Protein AF-A0A941J718-F1 (afdb_monomer_lite)

Foldseek 3Di:
DLVVLVVLCVVCAPVNLVVCCVVPVVPDVDSLRSVCVSVVEDLDPVCCVVDPCNVVSNVSCVVVPRD

Secondary structure (DSSP, 8-state):
-HHHHHHHHHHT-HHHHHHHHHHTTTT-SSHHHHHHHHHTS--STTTGGGSTTHHHHHHHHHHTT--

Sequence (67 aa):
MVSDLIRNAVVNNKTRIDEIYKSYGDIFKSKDEVMQSIYLNYLDDQNVGKRTLAKLTQDILREIGEL

Organism: NCBI:txid450367

Radius of gyration: 11.74 Å; chains: 1; bounding box: 30×18×28 Å

pLDDT: mean 82.9, std 9.09, range [64.5, 95.5]

Structure (mmCIF, N/CA/C/O backbone):
data_AF-A0A941J718-F1
#
_entry.id   AF-A0A941J718-F1
#
loop_
_atom_site.group_PDB
_atom_site.id
_atom_site.type_symbol
_atom_site.label_atom_id
_atom_site.label_alt_id
_atom_site.label_comp_id
_atom_site.label_asym_id
_atom_site.label_entity_id
_atom_site.label_seq_id
_atom_site.pdbx_PDB_ins_code
_atom_site.Cartn_x
_atom_site.Cartn_y
_atom_site.Cartn_z
_atom_site.occupancy
_atom_site.B_iso_or_equiv
_atom_site.auth_seq_id
_atom_site.auth_comp_id
_atom_site.auth_asym_id
_atom_site.auth_atom_id
_atom_site.pdbx_PDB_model_num
ATOM 1 N N . MET A 1 1 ? 12.939 -8.541 6.611 1.00 74.69 1 MET A N 1
ATOM 2 C CA . MET A 1 1 ? 12.400 -7.341 7.294 1.00 74.69 1 MET A CA 1
ATOM 3 C C . MET A 1 1 ? 12.463 -6.117 6.376 1.00 74.69 1 MET A C 1
ATOM 5 O O . MET A 1 1 ? 11.425 -5.741 5.862 1.00 74.69 1 MET A O 1
ATOM 9 N N . VAL A 1 2 ? 13.642 -5.556 6.063 1.00 78.00 2 VAL A N 1
ATOM 10 C CA . VAL A 1 2 ? 13.770 -4.421 5.109 1.00 78.00 2 VAL A CA 1
ATOM 11 C C . VAL A 1 2 ? 13.777 -4.875 3.644 1.00 78.00 2 VAL A C 1
ATOM 13 O O . VAL A 1 2 ? 13.078 -4.313 2.811 1.00 78.00 2 VAL A O 1
ATOM 16 N N . SER A 1 3 ? 14.497 -5.953 3.323 1.00 82.62 3 SER A N 1
ATOM 17 C CA . SER A 1 3 ? 14.535 -6.529 1.968 1.00 82.62 3 SER A CA 1
ATOM 18 C C . SER A 1 3 ? 13.163 -6.955 1.441 1.00 82.62 3 SER A C 1
ATOM 20 O O . SER A 1 3 ? 12.933 -6.940 0.235 1.00 82.62 3 SER A O 1
ATOM 22 N N . ASP A 1 4 ? 12.264 -7.359 2.340 1.00 82.88 4 ASP A N 1
ATOM 23 C CA . ASP A 1 4 ? 10.903 -7.774 1.993 1.00 82.88 4 ASP A CA 1
ATOM 24 C C . ASP A 1 4 ? 10.031 -6.560 1.679 1.00 82.88 4 ASP A C 1
ATOM 26 O O . ASP A 1 4 ? 9.278 -6.601 0.713 1.00 82.88 4 ASP A O 1
ATOM 30 N N . LEU A 1 5 ? 10.199 -5.460 2.427 1.00 80.31 5 LEU A N 1
ATOM 31 C CA . LEU A 1 5 ? 9.564 -4.176 2.122 1.00 80.31 5 LEU A CA 1
ATOM 32 C C . LEU A 1 5 ? 10.015 -3.650 0.761 1.00 80.31 5 LEU A C 1
ATOM 34 O O . LEU A 1 5 ? 9.176 -3.285 -0.051 1.00 80.31 5 LEU A O 1
ATOM 38 N N . ILE A 1 6 ? 11.319 -3.695 0.478 1.00 83.81 6 ILE A N 1
ATOM 39 C CA . ILE A 1 6 ? 11.865 -3.265 -0.815 1.00 83.81 6 ILE A CA 1
ATOM 40 C C . ILE A 1 6 ? 11.306 -4.125 -1.954 1.00 83.81 6 ILE A C 1
ATOM 42 O O . ILE A 1 6 ? 10.842 -3.590 -2.955 1.00 83.81 6 ILE A O 1
ATOM 46 N N . ARG A 1 7 ? 11.297 -5.460 -1.817 1.00 88.38 7 ARG A N 1
ATOM 47 C CA . ARG A 1 7 ? 10.697 -6.334 -2.842 1.00 88.38 7 ARG A CA 1
ATOM 48 C C . ARG A 1 7 ? 9.219 -6.043 -3.040 1.00 88.38 7 ARG A C 1
ATOM 50 O O . ARG A 1 7 ? 8.771 -5.981 -4.180 1.00 88.38 7 ARG A O 1
ATOM 57 N N . ASN A 1 8 ? 8.477 -5.887 -1.946 1.00 86.56 8 ASN A N 1
ATOM 58 C CA . ASN A 1 8 ? 7.057 -5.578 -2.003 1.00 86.56 8 ASN A CA 1
ATOM 59 C C . ASN A 1 8 ? 6.825 -4.247 -2.729 1.00 86.56 8 ASN A C 1
ATOM 61 O O . ASN A 1 8 ? 5.990 -4.207 -3.620 1.00 86.56 8 ASN A O 1
ATOM 65 N N . ALA A 1 9 ? 7.636 -3.228 -2.447 1.00 84.56 9 ALA A N 1
ATOM 66 C CA . ALA A 1 9 ? 7.577 -1.931 -3.105 1.00 84.56 9 ALA A CA 1
ATOM 67 C C . ALA A 1 9 ? 7.878 -1.975 -4.603 1.00 84.56 9 ALA A C 1
ATOM 69 O O . ALA A 1 9 ? 7.160 -1.381 -5.400 1.00 84.56 9 ALA A O 1
ATOM 70 N N . VAL A 1 10 ? 8.877 -2.758 -5.011 1.00 87.94 10 VAL A N 1
ATOM 71 C CA . VAL A 1 10 ? 9.186 -2.951 -6.433 1.00 87.94 10 VAL A CA 1
ATOM 72 C C . VAL A 1 10 ? 8.033 -3.651 -7.166 1.00 87.94 10 VAL A C 1
ATOM 74 O O . VAL A 1 10 ? 7.677 -3.264 -8.282 1.00 87.94 10 VAL A O 1
ATOM 77 N N . VAL A 1 11 ? 7.437 -4.678 -6.549 1.00 90.56 11 VAL A N 1
ATOM 78 C CA . VAL A 1 11 ? 6.323 -5.451 -7.130 1.00 90.56 11 VAL A CA 1
ATOM 79 C C . VAL A 1 11 ? 5.020 -4.647 -7.145 1.00 90.56 11 VAL A C 1
ATOM 81 O O . VAL A 1 11 ? 4.294 -4.675 -8.136 1.00 90.56 11 VAL A O 1
ATOM 84 N N . ASN A 1 12 ? 4.729 -3.927 -6.063 1.00 90.69 12 ASN A N 1
ATOM 85 C CA . ASN A 1 12 ? 3.507 -3.151 -5.847 1.00 90.69 12 ASN A CA 1
ATOM 86 C C . ASN A 1 12 ? 3.748 -1.651 -6.040 1.00 90.69 12 ASN A C 1
ATOM 88 O O . ASN A 1 12 ? 3.282 -0.830 -5.253 1.00 90.69 12 ASN A O 1
ATOM 92 N N . ASN A 1 13 ? 4.477 -1.315 -7.102 1.00 89.12 13 ASN A N 1
ATOM 93 C CA . ASN A 1 13 ? 4.706 0.062 -7.517 1.00 89.12 13 ASN A CA 1
ATOM 94 C C . ASN A 1 13 ? 3.396 0.769 -7.909 1.00 89.12 13 ASN A C 1
ATOM 96 O O . ASN A 1 13 ? 2.359 0.138 -8.135 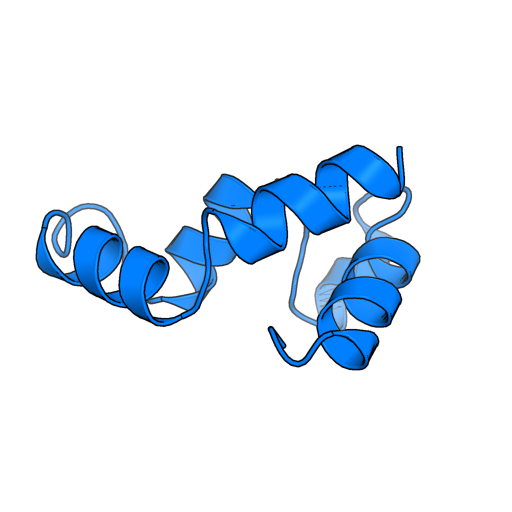1.00 89.12 13 ASN A O 1
ATOM 100 N N . LYS A 1 14 ? 3.459 2.091 -8.083 1.00 89.69 14 LYS A N 1
ATOM 101 C CA . LYS A 1 14 ? 2.309 2.944 -8.450 1.00 89.69 14 LYS A CA 1
ATOM 102 C C . LYS A 1 14 ? 1.456 2.406 -9.605 1.00 89.69 14 LYS A C 1
ATOM 104 O O . LYS A 1 14 ? 0.232 2.444 -9.520 1.00 89.69 14 LYS A O 1
ATOM 109 N N . THR A 1 15 ? 2.066 1.865 -10.662 1.00 93.88 15 THR A N 1
ATOM 110 C CA . THR A 1 15 ? 1.316 1.285 -11.790 1.00 93.88 15 THR A CA 1
ATOM 111 C C . THR A 1 15 ? 0.494 0.080 -11.344 1.00 93.88 15 THR A C 1
ATOM 113 O O . THR A 1 15 ? -0.689 -0.013 -11.663 1.00 93.88 15 THR A O 1
ATOM 116 N N . ARG A 1 16 ? 1.087 -0.815 -10.548 1.00 93.25 16 ARG A N 1
ATOM 117 C CA . ARG A 1 16 ? 0.393 -1.986 -10.007 1.00 93.25 16 ARG A CA 1
ATOM 118 C C . ARG A 1 16 ? -0.755 -1.592 -9.075 1.00 93.25 16 ARG A C 1
ATOM 120 O O . ARG A 1 16 ? -1.821 -2.202 -9.125 1.00 93.25 16 ARG A O 1
ATOM 127 N N . ILE A 1 17 ? -0.560 -0.563 -8.254 1.00 93.12 17 ILE A N 1
ATOM 128 C CA . ILE A 1 17 ? -1.604 -0.013 -7.377 1.00 93.12 17 ILE A CA 1
ATOM 129 C C . ILE A 1 17 ? -2.769 0.537 -8.198 1.00 93.12 17 ILE A C 1
ATOM 131 O O . ILE A 1 17 ? -3.928 0.233 -7.913 1.00 93.12 17 ILE A O 1
ATOM 135 N N . ASP A 1 18 ? -2.468 1.287 -9.257 1.00 94.25 18 ASP A N 1
ATOM 136 C CA . ASP A 1 18 ? -3.466 1.831 -10.173 1.00 94.25 18 ASP A CA 1
ATOM 137 C C . ASP A 1 18 ? -4.257 0.733 -10.884 1.00 94.25 18 ASP A C 1
ATOM 139 O O . ASP A 1 18 ? -5.472 0.850 -11.039 1.00 94.25 18 ASP A O 1
ATOM 143 N N . GLU A 1 19 ? -3.587 -0.337 -11.306 1.00 95.50 19 GLU A N 1
ATOM 144 C CA . GLU A 1 19 ? -4.228 -1.510 -11.899 1.00 95.50 19 GLU A CA 1
ATOM 145 C C . GLU A 1 19 ? -5.174 -2.204 -10.920 1.00 95.50 19 GLU A C 1
ATOM 147 O O . GLU A 1 19 ? -6.304 -2.518 -11.294 1.00 95.50 19 GLU A O 1
ATOM 152 N N . ILE A 1 20 ? -4.739 -2.435 -9.676 1.00 94.5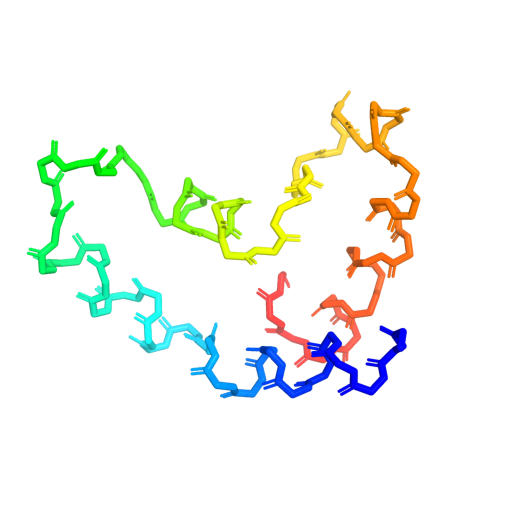6 20 ILE A N 1
ATOM 153 C CA . ILE A 1 20 ? -5.567 -3.069 -8.642 1.00 94.56 20 ILE A CA 1
ATOM 154 C C . ILE A 1 20 ? -6.789 -2.196 -8.354 1.00 94.56 20 ILE A C 1
ATOM 156 O O . ILE A 1 20 ? -7.910 -2.699 -8.379 1.00 94.56 20 ILE A O 1
ATOM 160 N N . TYR A 1 21 ? -6.592 -0.891 -8.160 1.00 95.00 21 TYR A N 1
ATOM 161 C CA . TYR A 1 21 ? -7.689 0.041 -7.915 1.00 95.00 21 TYR A CA 1
ATOM 162 C C . TYR A 1 21 ? -8.696 0.069 -9.074 1.00 95.00 21 TYR A C 1
ATOM 164 O O . TYR A 1 21 ? -9.898 0.054 -8.843 1.00 95.00 21 TYR A O 1
ATOM 172 N N . LYS A 1 22 ? -8.231 0.053 -10.330 1.00 95.25 22 LYS A N 1
ATOM 173 C CA . LYS A 1 22 ? -9.117 0.011 -11.507 1.00 95.25 22 LYS A CA 1
ATOM 174 C C . LYS A 1 22 ? -9.841 -1.325 -11.664 1.00 95.25 22 LYS A C 1
ATOM 176 O O . LYS A 1 22 ? -10.982 -1.338 -12.110 1.00 95.25 22 LYS A O 1
ATOM 181 N N . SER A 1 23 ? -9.174 -2.430 -11.339 1.00 95.31 23 SER A N 1
ATOM 182 C CA . SER A 1 23 ? -9.723 -3.783 -11.506 1.00 95.31 23 SER A CA 1
ATOM 183 C C . SER A 1 23 ? -10.729 -4.149 -10.415 1.00 95.31 23 SER A C 1
ATOM 185 O O . SER A 1 23 ? -11.574 -5.008 -10.638 1.00 95.31 23 SER A O 1
ATOM 187 N N . TYR A 1 24 ? -10.627 -3.509 -9.248 1.00 92.25 24 TYR A N 1
ATOM 188 C CA . TYR A 1 24 ? -11.426 -3.800 -8.058 1.00 92.25 24 TYR A CA 1
ATOM 189 C C . TYR A 1 24 ? -11.956 -2.511 -7.405 1.00 92.25 24 TYR A C 1
ATOM 191 O O . TYR A 1 24 ? -11.941 -2.375 -6.179 1.00 92.25 24 TYR A O 1
ATOM 199 N N . GLY A 1 25 ? -12.390 -1.542 -8.217 1.00 81.44 25 GLY A N 1
ATOM 200 C CA . GLY A 1 25 ? -12.811 -0.210 -7.750 1.00 81.44 25 GLY A CA 1
ATOM 201 C C . GLY A 1 25 ? -14.052 -0.217 -6.852 1.00 81.44 25 GLY A C 1
ATOM 202 O O . GLY A 1 25 ? -14.311 0.733 -6.125 1.00 81.44 25 GLY A O 1
ATOM 203 N N . ASP A 1 26 ? -14.806 -1.307 -6.874 1.00 90.44 26 ASP A N 1
ATOM 204 C CA . ASP A 1 26 ? -15.960 -1.583 -6.023 1.00 90.44 26 ASP A CA 1
ATOM 205 C C . ASP A 1 26 ? -15.565 -2.167 -4.652 1.00 90.44 26 ASP A C 1
ATOM 207 O O . ASP A 1 26 ? -16.367 -2.143 -3.718 1.00 90.44 26 ASP A O 1
ATOM 211 N N . ILE A 1 27 ? -14.320 -2.635 -4.502 1.00 92.94 27 ILE A N 1
ATOM 212 C CA . ILE A 1 27 ? -13.759 -3.124 -3.232 1.00 92.94 27 ILE A CA 1
ATOM 213 C C . ILE A 1 27 ? -13.024 -2.001 -2.493 1.00 92.94 27 ILE A C 1
ATOM 215 O O . ILE A 1 27 ? -13.162 -1.875 -1.278 1.00 92.94 27 ILE A O 1
ATOM 219 N N . PHE A 1 28 ? -12.254 -1.188 -3.218 1.00 91.62 28 PHE A N 1
ATOM 220 C CA . PHE A 1 28 ? -11.410 -0.142 -2.640 1.00 91.62 28 PHE A CA 1
ATOM 221 C C . PHE A 1 28 ? -11.961 1.252 -2.928 1.00 91.62 28 PHE A C 1
ATOM 223 O O . PHE A 1 28 ? -12.256 1.595 -4.067 1.00 91.62 28 PHE A O 1
ATOM 230 N N . LYS A 1 29 ? -12.022 2.102 -1.903 1.00 89.88 29 LYS A N 1
ATOM 231 C CA . LYS A 1 29 ? -12.501 3.490 -1.989 1.00 89.88 29 LYS A CA 1
ATOM 232 C C . LYS A 1 29 ? -11.422 4.464 -2.453 1.00 89.88 29 LYS A C 1
ATOM 234 O O . LYS A 1 29 ? -11.742 5.573 -2.876 1.00 89.88 29 LYS A O 1
ATOM 239 N N . SER A 1 30 ? -10.149 4.084 -2.347 1.00 91.25 30 SER A N 1
ATOM 240 C CA . SER A 1 30 ? -9.012 4.875 -2.820 1.00 91.25 30 SER A CA 1
ATOM 241 C C . SER A 1 30 ? -7.779 4.005 -3.086 1.00 91.25 30 SER A C 1
ATOM 243 O O . SER A 1 30 ? -7.675 2.871 -2.616 1.00 91.25 30 SER A O 1
ATOM 245 N N . LYS A 1 31 ? -6.798 4.564 -3.806 1.00 90.38 31 LYS A N 1
ATOM 246 C CA . LYS A 1 31 ? -5.469 3.950 -3.979 1.00 90.38 31 LYS A CA 1
ATOM 247 C C . LYS A 1 31 ? -4.735 3.780 -2.643 1.00 90.38 31 LYS A C 1
ATOM 249 O O . LYS A 1 31 ? -4.011 2.805 -2.465 1.00 90.38 31 LYS A O 1
ATOM 254 N N . ASP A 1 32 ? -4.971 4.678 -1.690 1.00 87.12 32 ASP A N 1
ATOM 255 C CA . ASP A 1 32 ? -4.380 4.588 -0.352 1.00 87.12 32 ASP A CA 1
ATOM 256 C C . ASP A 1 32 ? -4.888 3.354 0.401 1.00 87.12 32 ASP A C 1
ATOM 258 O O . ASP A 1 32 ? -4.121 2.705 1.106 1.00 87.12 32 ASP A O 1
ATOM 262 N N . GLU A 1 33 ? -6.157 2.978 0.218 1.00 88.56 33 GLU A N 1
ATOM 263 C CA . GLU A 1 33 ? -6.725 1.765 0.819 1.00 88.56 33 GLU A CA 1
ATOM 264 C C . GLU A 1 33 ? -6.098 0.487 0.234 1.00 88.56 33 GLU A C 1
ATOM 266 O O . GLU A 1 33 ? -5.820 -0.470 0.965 1.00 88.56 33 GLU A O 1
ATOM 271 N N . VAL A 1 34 ? -5.787 0.494 -1.068 1.00 91.38 34 VAL A N 1
ATOM 272 C CA . VAL A 1 34 ? -5.017 -0.579 -1.721 1.00 91.38 34 VAL A CA 1
ATOM 273 C C . VAL A 1 34 ? -3.622 -0.681 -1.101 1.00 91.38 34 VAL A C 1
ATOM 275 O O . VAL A 1 34 ? -3.199 -1.763 -0.689 1.00 91.38 34 VAL A O 1
ATOM 278 N N . MET A 1 35 ? -2.924 0.448 -0.975 1.00 87.00 35 MET A N 1
ATOM 279 C CA . MET A 1 35 ? -1.586 0.501 -0.386 1.00 87.00 35 MET A CA 1
ATOM 280 C C . MET A 1 35 ? -1.589 0.013 1.073 1.00 87.00 35 MET A C 1
ATOM 282 O O . MET A 1 35 ? -0.774 -0.831 1.447 1.00 87.00 35 MET A O 1
ATOM 286 N N . GLN A 1 36 ? -2.537 0.466 1.897 1.00 85.25 36 GLN A N 1
ATOM 287 C CA . GLN A 1 36 ? -2.673 0.015 3.288 1.00 85.25 36 GLN A CA 1
ATOM 288 C C . GLN A 1 36 ? -2.924 -1.494 3.391 1.00 85.25 36 GLN A C 1
ATOM 290 O O . GLN A 1 36 ? -2.391 -2.148 4.291 1.00 85.25 36 GLN A O 1
ATOM 295 N N . SER A 1 37 ? -3.692 -2.057 2.455 1.00 86.62 37 SER A N 1
ATOM 296 C CA . SER A 1 37 ? -3.969 -3.495 2.396 1.00 86.62 37 SER A CA 1
ATOM 297 C C . SER A 1 37 ? -2.721 -4.312 2.046 1.00 86.62 37 SER A C 1
ATOM 299 O O . SER A 1 37 ? -2.499 -5.372 2.627 1.00 86.62 37 SER A O 1
ATOM 301 N N . ILE A 1 38 ? -1.881 -3.810 1.137 1.00 86.62 38 ILE A N 1
ATOM 302 C CA . ILE A 1 38 ? -0.654 -4.482 0.682 1.00 86.62 38 ILE A CA 1
ATOM 303 C C . ILE A 1 38 ? 0.454 -4.413 1.731 1.00 86.62 38 ILE A C 1
ATOM 305 O O . ILE A 1 38 ? 1.075 -5.429 2.049 1.00 86.62 38 ILE A O 1
ATOM 309 N N . TYR A 1 39 ? 0.713 -3.223 2.272 1.00 78.94 39 TYR A N 1
ATOM 310 C CA . TYR A 1 39 ? 1.798 -3.027 3.232 1.00 78.94 39 TYR A CA 1
ATOM 311 C C . TYR A 1 39 ? 1.397 -3.388 4.656 1.00 78.94 39 TYR A C 1
ATOM 313 O O . TYR A 1 39 ? 2.269 -3.422 5.522 1.00 78.94 39 TYR A O 1
ATOM 321 N N . LEU A 1 40 ? 0.106 -3.644 4.912 1.00 72.50 40 LEU A N 1
ATOM 322 C CA . LEU A 1 40 ? -0.439 -3.912 6.244 1.00 72.50 40 LEU A CA 1
ATOM 323 C C . LEU A 1 40 ? 0.036 -2.859 7.262 1.00 72.50 40 LEU A C 1
ATOM 325 O O . LEU A 1 40 ? 0.313 -3.164 8.422 1.00 72.50 40 LEU A O 1
ATOM 329 N N . ASN A 1 41 ? 0.166 -1.612 6.821 1.00 68.06 41 ASN A N 1
ATOM 330 C CA . ASN A 1 41 ? 0.704 -0.507 7.600 1.00 68.06 41 ASN A CA 1
ATOM 331 C C . ASN A 1 41 ? -0.184 0.722 7.432 1.00 68.06 41 ASN A C 1
ATOM 333 O O . ASN A 1 41 ? -0.810 0.917 6.392 1.00 68.06 41 ASN A O 1
ATOM 337 N N . TYR A 1 42 ? -0.228 1.550 8.474 1.00 64.50 42 TYR A N 1
ATOM 338 C CA . TYR A 1 42 ? -0.863 2.858 8.388 1.00 64.50 42 TYR A CA 1
ATOM 339 C C . TYR A 1 42 ? 0.074 3.794 7.632 1.00 64.50 42 TYR A C 1
ATOM 341 O O . TYR A 1 42 ? 1.208 4.006 8.056 1.00 64.50 42 TYR A O 1
ATOM 349 N N . LEU A 1 43 ? -0.397 4.306 6.497 1.00 65.81 43 LEU A N 1
ATOM 350 C CA . LEU A 1 43 ? 0.366 5.235 5.661 1.00 65.81 43 LEU A CA 1
ATOM 351 C C . LEU A 1 43 ? 0.067 6.696 6.004 1.00 65.81 43 LEU A C 1
ATOM 353 O O . LEU A 1 43 ? 0.824 7.565 5.589 1.00 65.81 43 LEU A O 1
ATOM 357 N N . ASP A 1 44 ? -0.982 6.960 6.790 1.00 69.94 44 ASP A N 1
ATOM 358 C CA . ASP A 1 44 ? -1.273 8.296 7.305 1.00 69.94 44 ASP A CA 1
ATOM 359 C C . ASP A 1 44 ? -0.562 8.559 8.640 1.00 69.94 44 ASP A C 1
ATOM 361 O O . ASP A 1 44 ? -0.504 7.688 9.514 1.00 69.94 44 ASP A O 1
ATOM 365 N N . ASP A 1 45 ? -0.081 9.795 8.794 1.00 67.19 45 ASP A N 1
ATOM 366 C CA . ASP A 1 45 ? 0.712 10.268 9.932 1.00 67.19 45 ASP A CA 1
ATOM 367 C C . ASP A 1 45 ? -0.036 10.241 11.284 1.00 67.19 45 ASP A C 1
ATOM 369 O O . ASP A 1 45 ? 0.592 10.106 12.335 1.00 67.19 45 ASP A O 1
ATOM 373 N N . GLN A 1 46 ? -1.370 10.315 11.291 1.00 68.56 46 GLN A N 1
ATOM 374 C CA . GLN A 1 46 ? -2.190 10.263 12.510 1.00 68.56 46 GLN A CA 1
ATOM 375 C C . GLN A 1 46 ? -2.284 8.851 13.100 1.00 68.56 46 GLN A C 1
ATOM 377 O O . GLN A 1 46 ? -2.535 8.695 14.298 1.00 68.56 46 GLN A O 1
ATOM 382 N N . ASN A 1 47 ? -2.076 7.811 12.287 1.00 66.69 47 ASN A N 1
ATOM 383 C CA . ASN A 1 47 ? -2.19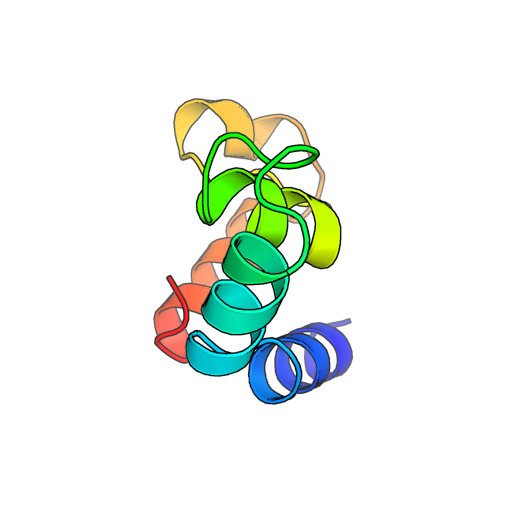7 6.414 12.708 1.00 66.69 47 ASN A CA 1
ATOM 384 C C . ASN A 1 47 ? -0.856 5.665 12.803 1.00 66.69 47 ASN A C 1
ATOM 386 O O . ASN A 1 47 ? -0.834 4.508 13.228 1.00 66.69 47 ASN A O 1
ATOM 390 N N . VAL A 1 48 ? 0.273 6.322 12.518 1.00 64.56 48 VAL A N 1
ATOM 391 C CA . VAL A 1 48 ? 1.636 5.746 12.579 1.00 64.56 48 VAL A CA 1
ATOM 392 C C . VAL A 1 48 ? 1.963 5.114 13.934 1.00 64.56 48 VAL A C 1
ATOM 394 O O . VAL A 1 48 ? 2.653 4.102 14.004 1.00 64.56 48 VAL A O 1
ATOM 397 N N . GLY A 1 49 ? 1.436 5.657 15.033 1.00 64.62 49 GLY A N 1
ATOM 398 C CA . GLY A 1 49 ? 1.656 5.100 16.373 1.00 64.62 49 GLY A CA 1
ATOM 399 C C . GLY A 1 49 ? 0.920 3.783 16.655 1.00 64.62 49 GLY A C 1
ATOM 400 O O . GLY A 1 49 ? 1.206 3.134 17.657 1.00 64.62 49 GLY A O 1
ATOM 401 N N . LYS A 1 50 ? -0.033 3.374 15.805 1.00 71.25 50 LYS A N 1
ATOM 402 C CA . LYS A 1 50 ? -0.937 2.242 16.078 1.00 71.25 50 LYS A CA 1
ATOM 403 C C . LYS A 1 50 ? -0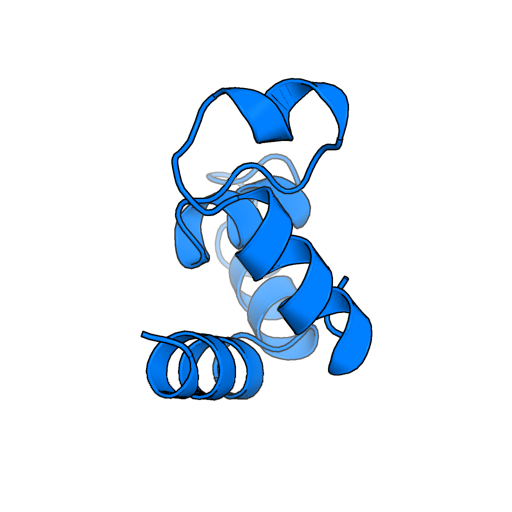.398 0.879 15.633 1.00 71.25 50 LYS A C 1
ATOM 405 O O . LYS A 1 50 ? -0.953 -0.139 16.039 1.00 71.25 50 LYS A O 1
ATOM 410 N N . ARG A 1 51 ? 0.663 0.826 14.819 1.00 69.94 51 ARG A N 1
ATOM 411 C CA . ARG A 1 51 ? 1.338 -0.425 14.424 1.00 69.94 51 ARG A CA 1
ATOM 412 C C . ARG A 1 51 ? 2.842 -0.321 14.626 1.00 69.94 51 ARG A C 1
ATOM 414 O O . ARG A 1 51 ? 3.477 0.657 14.236 1.00 69.94 51 ARG A O 1
ATOM 421 N N . THR A 1 52 ? 3.418 -1.365 15.211 1.00 69.50 52 THR A N 1
ATOM 422 C CA . THR A 1 52 ? 4.866 -1.514 15.359 1.00 69.50 52 THR A CA 1
ATOM 423 C C . THR A 1 52 ? 5.525 -1.424 13.980 1.00 69.50 52 THR A C 1
ATOM 425 O O . THR A 1 52 ? 5.092 -2.098 13.053 1.00 69.50 52 THR A O 1
ATOM 428 N N . LEU A 1 53 ? 6.565 -0.594 13.851 1.00 76.69 53 LEU A N 1
ATOM 429 C CA . LEU A 1 53 ? 7.324 -0.349 12.609 1.00 76.69 53 LEU A CA 1
ATOM 430 C C . LEU A 1 53 ? 6.608 0.449 11.500 1.00 76.69 53 LEU A C 1
ATOM 432 O O . LEU A 1 53 ? 7.184 0.589 10.420 1.00 76.69 53 LEU A O 1
ATOM 436 N N . ALA A 1 54 ? 5.427 1.033 11.739 1.00 78.81 54 ALA A N 1
ATOM 437 C CA . ALA A 1 54 ? 4.759 1.853 10.720 1.00 78.81 54 ALA A CA 1
ATOM 438 C C . ALA A 1 54 ? 5.623 3.054 10.287 1.00 78.81 54 ALA A C 1
ATOM 440 O O . ALA A 1 54 ? 5.802 3.274 9.093 1.00 78.81 54 ALA A O 1
ATOM 441 N N . LYS A 1 55 ? 6.258 3.750 11.245 1.00 82.12 55 LYS A N 1
ATOM 442 C CA . LYS A 1 55 ? 7.179 4.865 10.959 1.00 82.12 55 LYS A CA 1
ATOM 443 C C . LYS A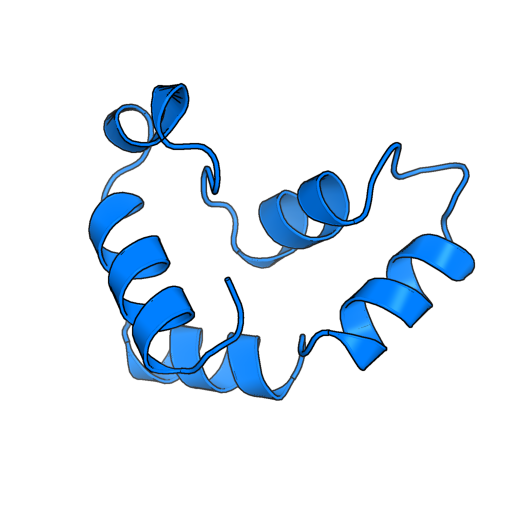 1 55 ? 8.372 4.430 10.105 1.00 82.12 55 LYS A C 1
ATOM 445 O O . LYS A 1 55 ? 8.652 5.043 9.088 1.00 82.12 55 LYS A O 1
ATOM 450 N N . LEU A 1 56 ? 9.023 3.325 10.480 1.00 83.56 56 LEU A N 1
ATOM 451 C CA . LEU A 1 56 ? 10.147 2.769 9.718 1.00 83.56 56 LEU A CA 1
ATOM 452 C C . LEU A 1 56 ? 9.726 2.395 8.290 1.00 83.56 56 LEU A C 1
ATOM 454 O O . LEU A 1 56 ? 10.471 2.622 7.345 1.00 83.56 56 LEU A O 1
ATOM 458 N N . THR A 1 57 ? 8.529 1.829 8.130 1.00 81.19 57 THR A N 1
ATOM 459 C CA . THR A 1 57 ? 8.005 1.463 6.811 1.00 81.19 57 THR A CA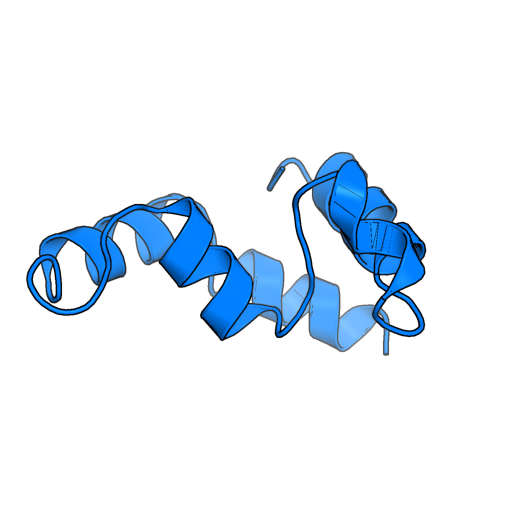 1
ATOM 460 C C . THR A 1 57 ? 7.742 2.701 5.957 1.00 81.19 57 THR A C 1
ATOM 462 O O . THR A 1 57 ? 8.145 2.720 4.800 1.00 81.19 57 THR A O 1
ATOM 465 N N . GLN A 1 58 ? 7.123 3.745 6.516 1.00 82.06 58 GLN A N 1
ATOM 466 C CA . GLN A 1 58 ? 6.928 5.017 5.815 1.00 82.06 58 GLN A CA 1
ATOM 467 C C . GLN A 1 58 ? 8.257 5.656 5.410 1.00 82.06 58 GLN A C 1
ATOM 469 O O . GLN A 1 58 ? 8.383 6.098 4.273 1.00 82.06 58 GLN A O 1
ATOM 474 N N . ASP A 1 59 ? 9.238 5.687 6.314 1.00 85.56 59 ASP A N 1
ATOM 475 C CA . ASP A 1 59 ? 10.553 6.270 6.041 1.00 85.56 59 ASP A CA 1
ATOM 476 C C . ASP A 1 59 ? 11.238 5.536 4.872 1.00 85.56 59 ASP A C 1
ATOM 478 O O . ASP A 1 59 ? 11.685 6.178 3.925 1.00 85.56 59 ASP A O 1
ATOM 482 N N . ILE A 1 60 ? 11.204 4.196 4.854 1.00 84.19 60 ILE A N 1
ATOM 483 C CA . ILE A 1 60 ? 11.727 3.391 3.735 1.00 84.19 60 ILE A CA 1
ATOM 484 C C . ILE A 1 60 ? 10.967 3.676 2.433 1.00 84.19 60 ILE A C 1
ATOM 486 O O . ILE A 1 60 ? 11.594 3.860 1.393 1.00 84.19 60 ILE A O 1
ATOM 490 N N . LEU A 1 61 ? 9.628 3.704 2.466 1.00 82.31 61 LEU A N 1
ATOM 491 C CA . LEU A 1 61 ? 8.806 3.942 1.272 1.00 82.31 61 LEU A CA 1
ATOM 492 C C . LEU A 1 61 ? 9.032 5.345 0.685 1.00 82.31 61 LEU A C 1
ATOM 494 O O . LEU A 1 61 ? 9.066 5.493 -0.537 1.00 82.31 61 LEU A O 1
ATOM 498 N N . ARG A 1 62 ? 9.242 6.355 1.539 1.00 85.38 62 ARG A N 1
ATOM 499 C CA . ARG A 1 62 ? 9.622 7.716 1.131 1.00 85.38 62 ARG A CA 1
ATOM 500 C C . ARG A 1 62 ? 11.005 7.741 0.485 1.00 85.38 62 ARG A C 1
ATOM 502 O O . ARG A 1 62 ? 11.160 8.347 -0.571 1.00 85.38 62 ARG A O 1
ATOM 509 N N . GLU A 1 63 ? 11.994 7.061 1.071 1.00 86.38 63 GLU A N 1
ATOM 510 C CA . GLU A 1 63 ? 13.355 6.995 0.514 1.00 86.38 63 GLU A CA 1
ATOM 511 C C . GLU A 1 63 ? 13.397 6.366 -0.885 1.00 86.38 63 GLU A C 1
ATOM 513 O O . GLU A 1 63 ? 14.190 6.790 -1.725 1.00 86.38 63 GLU A O 1
ATOM 518 N N . ILE A 1 64 ? 12.528 5.390 -1.161 1.00 83.06 64 ILE A N 1
ATOM 519 C CA . ILE A 1 64 ? 12.447 4.733 -2.476 1.00 83.06 64 ILE A CA 1
ATOM 520 C C . ILE A 1 64 ? 11.417 5.365 -3.433 1.00 83.06 64 ILE A C 1
ATOM 522 O O . ILE A 1 64 ? 11.304 4.914 -4.569 1.00 83.06 64 ILE A O 1
ATOM 526 N N . GLY A 1 65 ? 10.693 6.414 -3.016 1.00 80.75 65 GLY A N 1
ATOM 527 C CA . GLY A 1 65 ? 9.789 7.199 -3.873 1.00 80.75 65 GLY A CA 1
ATOM 528 C C . GLY A 1 65 ? 8.377 6.631 -4.084 1.00 80.75 65 GLY A C 1
ATOM 529 O O . GLY A 1 65 ? 7.673 7.055 -5.011 1.00 80.75 65 GLY A O 1
ATOM 530 N N . GLU A 1 66 ? 7.945 5.693 -3.240 1.00 75.44 66 GLU A N 1
ATOM 531 C CA . GLU A 1 66 ? 6.625 5.045 -3.312 1.00 75.44 66 GLU A CA 1
ATOM 532 C C . GLU A 1 66 ? 5.549 5.726 -2.443 1.00 75.44 66 GLU A C 1
ATOM 534 O O . GLU A 1 66 ? 4.379 5.350 -2.524 1.00 75.44 66 GLU A O 1
ATOM 539 N N . LEU A 1 67 ? 5.922 6.740 -1.651 1.00 71.81 67 LEU A N 1
ATOM 540 C CA . LEU A 1 67 ? 5.041 7.526 -0.773 1.00 71.81 67 LEU A CA 1
ATOM 541 C C . LEU A 1 67 ? 5.244 9.032 -0.978 1.00 71.81 67 LEU A C 1
ATOM 543 O O . LEU A 1 67 ? 6.348 9.417 -1.425 1.00 71.81 67 LEU A O 1
#